Protein AF-A0A526YDE4-F1 (afdb_monomer_lite)

Secondary structure (DSSP, 8-state):
---------SSHHHHHHHHHHHHHHHHTT-BGGG-SS---EEEEETTT--EEEE-SSBHHHHHHHHT--TTTS--EEETTEEEEEGGGT-SS-HHHHHHTT-SS---------SS--------PPPP-----

pLDDT: mean 84.72, std 16.63, range [37.16, 98.25]

Structure (mmCIF, N/CA/C/O backbone):
data_AF-A0A526YDE4-F1
#
_entry.id   AF-A0A526YDE4-F1
#
loop_
_atom_site.group_PDB
_atom_site.id
_atom_site.type_symbol
_atom_site.label_atom_id
_atom_site.label_alt_id
_atom_site.label_comp_id
_atom_site.label_asym_id
_atom_site.label_entity_id
_atom_site.label_seq_id
_atom_site.pdbx_PDB_ins_code
_atom_site.Cartn_x
_atom_site.Cartn_y
_atom_site.Cartn_z
_atom_site.occupancy
_atom_site.B_iso_or_equiv
_atom_site.auth_seq_id
_atom_site.auth_comp_id
_atom_site.auth_asym_id
_atom_site.auth_atom_id
_atom_site.pdbx_PDB_model_num
ATOM 1 N N . PHE A 1 1 ? 19.325 -26.632 -3.451 1.00 37.16 1 PHE A N 1
ATOM 2 C CA . PHE A 1 1 ? 19.399 -25.695 -4.589 1.00 37.16 1 PHE A CA 1
ATOM 3 C C . PHE A 1 1 ? 18.252 -24.703 -4.438 1.00 37.16 1 PHE A C 1
ATOM 5 O O . PHE A 1 1 ? 17.120 -25.127 -4.552 1.00 37.16 1 PHE A O 1
ATOM 12 N N . GLY A 1 2 ? 18.407 -23.440 -4.071 1.00 44.62 2 GLY A N 1
ATOM 13 C CA . GLY A 1 2 ? 19.566 -22.605 -3.798 1.00 44.62 2 GLY A CA 1
ATOM 14 C C . GLY A 1 2 ? 19.062 -21.192 -3.453 1.00 44.62 2 GLY A C 1
ATOM 15 O O . GLY A 1 2 ? 17.905 -20.874 -3.709 1.00 44.62 2 GLY A O 1
ATOM 16 N N . LEU A 1 3 ? 19.972 -20.375 -2.925 1.00 43.50 3 LEU A N 1
ATOM 17 C CA . LEU A 1 3 ? 19.947 -18.910 -2.965 1.00 43.50 3 LEU A CA 1
ATOM 18 C C . LEU A 1 3 ? 18.985 -18.145 -2.028 1.00 43.50 3 LEU A C 1
ATOM 20 O O . LEU A 1 3 ? 18.082 -17.447 -2.466 1.00 43.50 3 LEU A O 1
ATOM 24 N N . LEU A 1 4 ? 19.305 -18.147 -0.734 1.00 42.72 4 LEU A N 1
ATOM 25 C CA . LEU A 1 4 ? 19.177 -16.947 0.105 1.00 42.72 4 LEU A CA 1
ATOM 26 C C . LEU A 1 4 ? 20.476 -16.810 0.902 1.00 42.72 4 LEU A C 1
ATOM 28 O O . LEU A 1 4 ? 20.552 -17.148 2.079 1.00 42.72 4 LEU A O 1
ATOM 32 N N . ASP A 1 5 ? 21.532 -16.367 0.222 1.00 41.91 5 ASP A N 1
ATOM 33 C CA . ASP A 1 5 ? 22.768 -15.954 0.884 1.00 41.91 5 ASP A CA 1
ATOM 34 C C . ASP A 1 5 ? 22.588 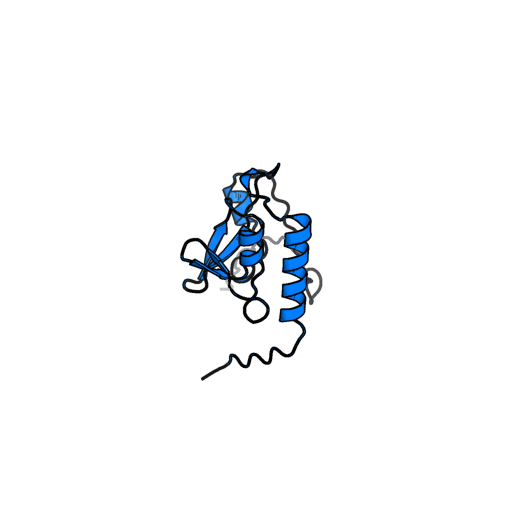-14.501 1.353 1.00 41.91 5 ASP A C 1
ATOM 36 O O . ASP A 1 5 ? 23.001 -13.536 0.708 1.00 41.91 5 ASP A O 1
ATOM 40 N N . LEU A 1 6 ? 21.831 -14.341 2.442 1.00 49.16 6 LEU A N 1
ATOM 41 C CA . LEU A 1 6 ? 21.614 -13.060 3.106 1.00 49.16 6 LEU A CA 1
ATOM 42 C C . LEU A 1 6 ? 22.888 -12.665 3.858 1.00 49.16 6 LEU A C 1
ATOM 44 O O . LEU A 1 6 ? 22.971 -12.765 5.082 1.00 49.16 6 LEU A O 1
ATOM 48 N N . ASN A 1 7 ? 23.881 -12.154 3.136 1.00 44.19 7 ASN A N 1
ATOM 49 C CA . ASN A 1 7 ? 24.973 -11.396 3.740 1.00 44.19 7 ASN A CA 1
ATOM 50 C C . ASN A 1 7 ? 24.478 -9.990 4.147 1.00 44.19 7 ASN A C 1
ATOM 52 O O . ASN A 1 7 ? 24.868 -8.960 3.602 1.00 44.19 7 ASN A O 1
ATOM 56 N N . LEU A 1 8 ? 23.587 -9.953 5.144 1.00 54.94 8 LEU A N 1
ATOM 57 C CA . LEU A 1 8 ? 23.069 -8.763 5.826 1.00 54.94 8 LEU A CA 1
ATOM 58 C C . LEU A 1 8 ? 24.092 -8.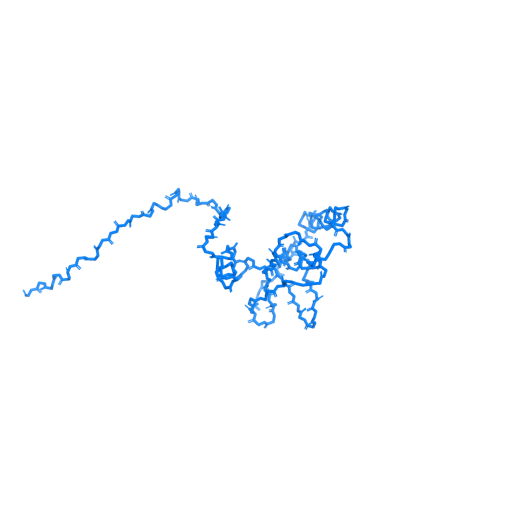268 6.860 1.00 54.94 8 LEU A C 1
ATOM 60 O O . LEU A 1 8 ? 23.897 -8.358 8.070 1.00 54.94 8 LEU A O 1
ATOM 64 N N . ARG A 1 9 ? 25.215 -7.719 6.394 1.00 42.28 9 ARG A N 1
ATOM 65 C CA . ARG A 1 9 ? 26.161 -6.992 7.255 1.00 42.28 9 ARG A CA 1
ATOM 66 C C . ARG A 1 9 ? 25.971 -5.480 7.096 1.00 42.28 9 ARG A C 1
ATOM 68 O O . ARG A 1 9 ? 26.745 -4.801 6.438 1.00 42.28 9 ARG A O 1
ATOM 75 N N . GLY A 1 10 ? 24.923 -4.953 7.734 1.00 49.47 10 GLY A N 1
ATOM 76 C CA . GLY A 1 10 ? 25.037 -3.666 8.435 1.00 49.47 10 GLY A CA 1
ATOM 77 C C . GLY A 1 10 ? 24.493 -2.374 7.808 1.00 49.47 10 GLY A C 1
ATOM 78 O O . GLY A 1 10 ? 24.619 -1.344 8.457 1.00 49.47 10 GLY A O 1
ATOM 79 N N . SER A 1 11 ? 23.858 -2.367 6.629 1.00 51.78 11 SER A N 1
ATOM 80 C CA . SER A 1 11 ? 23.299 -1.112 6.063 1.00 51.78 11 SER A CA 1
ATOM 81 C C . SER A 1 11 ? 21.772 -1.125 5.889 1.00 51.78 11 SER A C 1
ATOM 83 O O . SER A 1 11 ? 21.093 -0.214 6.362 1.00 51.78 11 SER A O 1
ATOM 85 N N . GLY A 1 12 ? 21.201 -2.195 5.317 1.00 53.06 12 GLY A N 1
ATOM 86 C CA . GLY A 1 12 ? 19.751 -2.301 5.073 1.00 53.06 12 GLY A CA 1
ATOM 87 C C . GLY A 1 12 ? 18.905 -2.312 6.352 1.00 53.06 12 GLY A C 1
ATOM 88 O O . GLY A 1 12 ? 17.995 -1.500 6.506 1.00 53.06 12 GLY A O 1
ATOM 89 N N . LEU A 1 13 ? 19.282 -3.151 7.323 1.00 59.19 13 LEU A N 1
ATOM 90 C CA . LEU A 1 13 ? 18.575 -3.265 8.604 1.00 59.19 13 LEU A CA 1
ATOM 91 C C . LEU A 1 13 ? 18.648 -1.960 9.424 1.00 59.19 13 LEU A C 1
ATOM 93 O O . LEU A 1 13 ? 17.659 -1.522 10.008 1.00 59.19 13 LEU A O 1
ATOM 97 N N . PHE A 1 14 ? 19.805 -1.286 9.405 1.00 60.09 14 PHE A N 1
ATOM 98 C CA . PHE A 1 14 ? 20.009 -0.005 10.093 1.00 60.09 14 PHE A CA 1
ATOM 99 C C . PHE A 1 14 ? 19.192 1.132 9.469 1.00 60.09 14 PHE A C 1
ATOM 101 O O . PHE A 1 14 ? 18.670 1.981 10.195 1.00 60.09 14 PHE A O 1
ATOM 108 N N . GLY A 1 15 ? 19.055 1.152 8.139 1.00 61.78 15 GLY A N 1
ATOM 109 C CA . GLY A 1 15 ? 18.148 2.068 7.446 1.00 61.78 15 GLY A CA 1
ATOM 110 C C . GLY A 1 15 ? 16.696 1.842 7.862 1.00 61.78 15 GLY A C 1
ATOM 111 O O . GLY A 1 15 ? 15.983 2.803 8.154 1.00 61.78 15 GLY A O 1
ATOM 112 N N . GLY A 1 16 ? 16.283 0.578 7.988 1.00 68.50 16 GLY A N 1
ATOM 113 C CA . GLY A 1 16 ? 14.914 0.260 8.371 1.00 68.50 16 GLY A CA 1
ATOM 114 C C . GLY A 1 16 ? 14.541 0.588 9.806 1.00 68.50 16 GLY A C 1
ATOM 115 O O . GLY A 1 16 ? 13.450 1.107 10.040 1.00 68.50 16 GLY A O 1
ATOM 116 N N . MET A 1 17 ? 15.466 0.409 10.749 1.00 72.31 17 MET A N 1
ATOM 117 C CA . MET A 1 17 ? 15.273 0.867 12.128 1.00 72.31 17 MET A CA 1
ATOM 118 C C . MET A 1 17 ? 15.140 2.396 12.210 1.00 72.31 17 MET A C 1
ATOM 120 O O . MET A 1 17 ? 14.323 2.904 12.975 1.00 72.31 17 MET A O 1
ATOM 124 N N . LYS A 1 18 ? 15.900 3.144 11.396 1.00 80.12 18 LYS A N 1
ATOM 125 C CA . LYS A 1 18 ? 15.791 4.612 11.331 1.00 80.12 18 LYS A CA 1
ATOM 126 C C . LYS A 1 18 ? 14.465 5.069 10.727 1.00 80.12 18 LYS A C 1
ATOM 128 O O . LYS A 1 18 ? 13.872 6.013 11.244 1.00 80.12 18 LYS A O 1
ATOM 133 N N . LEU A 1 19 ? 13.999 4.417 9.660 1.00 85.00 19 LEU A N 1
ATOM 134 C CA . LEU A 1 19 ? 12.711 4.739 9.046 1.00 85.00 19 LEU A CA 1
ATOM 135 C C . LEU A 1 19 ? 11.555 4.473 10.017 1.00 85.00 19 LEU A C 1
ATOM 137 O O . LEU A 1 19 ? 10.715 5.348 10.203 1.00 85.00 19 LEU A O 1
ATOM 141 N N . ASP A 1 20 ? 11.553 3.321 10.695 1.00 86.25 20 ASP A N 1
ATOM 142 C CA . ASP A 1 20 ? 10.536 2.996 11.705 1.00 86.25 20 ASP A CA 1
ATOM 143 C C . ASP A 1 20 ? 10.507 4.034 12.835 1.00 86.25 20 ASP A C 1
ATOM 145 O O . ASP A 1 20 ? 9.441 4.530 13.199 1.00 86.25 20 ASP A O 1
ATOM 149 N N . ALA A 1 21 ? 11.680 4.425 13.344 1.00 87.56 21 ALA A N 1
ATOM 150 C CA . ALA A 1 21 ? 11.786 5.450 14.377 1.00 87.56 21 ALA A CA 1
ATOM 151 C C . ALA A 1 21 ? 11.205 6.798 13.918 1.00 87.56 21 ALA A C 1
ATOM 153 O O . ALA A 1 21 ? 10.448 7.416 14.663 1.00 87.56 21 ALA A O 1
ATOM 154 N N . ARG A 1 22 ? 11.490 7.227 12.680 1.00 89.12 22 ARG A N 1
ATOM 155 C CA . ARG A 1 22 ? 10.930 8.465 12.108 1.00 89.12 22 ARG A CA 1
ATOM 156 C C . ARG A 1 22 ? 9.422 8.395 11.903 1.00 89.12 22 ARG A C 1
ATOM 158 O O . ARG A 1 22 ? 8.723 9.363 12.192 1.00 89.12 22 ARG A O 1
ATOM 165 N N . LEU A 1 23 ? 8.905 7.255 11.447 1.00 90.44 23 LEU A N 1
ATOM 166 C CA . LEU A 1 23 ? 7.462 7.053 11.327 1.00 90.44 23 LEU A CA 1
ATOM 167 C C . LEU A 1 23 ? 6.785 7.133 12.698 1.00 90.44 23 LEU A C 1
ATOM 169 O O . LEU A 1 23 ? 5.744 7.768 12.825 1.00 90.44 23 LEU A O 1
ATOM 173 N N . ARG A 1 24 ? 7.388 6.554 13.742 1.00 91.31 24 ARG A N 1
ATOM 174 C CA . ARG A 1 24 ? 6.876 6.657 15.117 1.00 91.31 24 ARG A CA 1
ATOM 175 C C . ARG A 1 24 ? 6.945 8.078 15.665 1.00 91.31 24 ARG A C 1
ATOM 177 O O . ARG A 1 24 ? 5.983 8.513 16.279 1.00 91.31 24 ARG A O 1
ATOM 184 N N . GLU A 1 25 ? 8.036 8.797 15.424 1.00 93.38 25 GLU A N 1
ATOM 185 C CA . GLU A 1 25 ? 8.207 10.186 15.869 1.00 93.38 25 GLU A CA 1
ATOM 186 C C . GLU A 1 25 ? 7.086 11.099 15.350 1.00 93.38 25 GLU A C 1
ATOM 188 O O . GLU A 1 25 ? 6.554 11.910 16.103 1.00 93.38 25 GLU A O 1
ATOM 193 N N . HIS A 1 26 ? 6.695 10.943 14.082 1.00 89.94 26 HIS A N 1
ATOM 194 C CA . HIS A 1 26 ? 5.731 11.842 13.442 1.00 89.94 26 HIS A CA 1
ATOM 195 C C . HIS A 1 26 ? 4.295 11.315 13.384 1.00 89.94 26 HIS A C 1
ATOM 197 O O . HIS A 1 26 ? 3.369 12.109 13.240 1.00 89.94 26 HIS A O 1
ATOM 203 N N . MET A 1 27 ? 4.093 9.997 13.432 1.00 90.62 27 MET A N 1
ATOM 204 C CA . MET A 1 27 ? 2.812 9.374 13.069 1.00 90.62 27 MET A CA 1
ATOM 205 C C . MET A 1 27 ? 2.315 8.365 14.110 1.00 90.62 27 MET A C 1
ATOM 207 O O . MET A 1 27 ? 1.378 7.609 13.841 1.00 90.62 27 MET A O 1
ATOM 211 N N . ALA A 1 28 ? 2.939 8.303 15.294 1.00 92.81 28 ALA A N 1
ATOM 212 C CA . ALA A 1 28 ? 2.490 7.410 16.357 1.00 92.81 28 ALA A CA 1
ATOM 213 C C . ALA A 1 28 ? 1.045 7.717 16.763 1.00 92.81 28 ALA A C 1
ATOM 215 O O . ALA A 1 28 ? 0.664 8.865 16.966 1.00 92.81 28 ALA A O 1
ATOM 216 N N . GLY A 1 29 ? 0.240 6.662 16.886 1.00 93.69 29 GLY A N 1
ATOM 217 C CA . GLY A 1 29 ? -1.169 6.765 17.264 1.00 93.69 29 GLY A CA 1
ATOM 218 C C . GLY A 1 29 ? -2.115 7.149 16.125 1.00 93.69 29 GLY A C 1
ATOM 219 O O . GLY A 1 29 ? -3.303 6.890 16.268 1.00 93.69 29 GLY A O 1
ATOM 220 N N . ILE A 1 30 ? -1.613 7.663 14.994 1.00 96.81 30 ILE A N 1
ATOM 221 C CA . ILE A 1 30 ? -2.456 8.008 13.844 1.00 96.81 30 ILE A CA 1
ATOM 222 C C . ILE A 1 30 ? -3.041 6.739 13.226 1.00 96.81 30 ILE A C 1
ATOM 224 O O . ILE A 1 30 ? -2.347 5.742 12.965 1.00 96.81 30 ILE A O 1
ATOM 228 N N . ARG A 1 31 ? -4.338 6.802 12.961 1.00 97.81 31 ARG A N 1
ATOM 229 C CA . ARG A 1 31 ? -5.105 5.774 12.280 1.00 97.81 31 ARG A CA 1
ATOM 230 C C . ARG A 1 31 ? -5.529 6.255 10.900 1.00 97.81 31 ARG A C 1
ATOM 232 O O . ARG A 1 31 ? -5.537 7.449 10.618 1.00 97.81 31 ARG A O 1
ATOM 239 N N . PHE A 1 32 ? -5.899 5.322 10.029 1.00 97.69 32 PHE A N 1
ATOM 240 C CA . PHE A 1 32 ? -6.452 5.666 8.712 1.00 97.69 32 PHE A CA 1
ATOM 241 C C . PHE A 1 32 ? -7.685 6.565 8.827 1.00 97.69 32 PHE A C 1
ATOM 243 O O . PHE A 1 32 ? -7.860 7.472 8.021 1.00 97.69 32 PHE A O 1
ATOM 250 N N . GLU A 1 33 ? -8.506 6.329 9.852 1.00 97.75 33 GLU A N 1
ATOM 251 C CA . GLU A 1 33 ? -9.741 7.076 10.104 1.00 97.75 33 GLU A CA 1
ATOM 252 C C . GLU A 1 33 ? -9.490 8.542 10.497 1.00 97.75 33 GLU A C 1
ATOM 254 O O . GLU A 1 33 ? -10.375 9.377 10.331 1.00 97.75 33 GLU A O 1
ATOM 259 N N . ASP A 1 34 ? -8.282 8.863 10.970 1.00 97.25 34 ASP A N 1
ATOM 260 C CA . ASP A 1 34 ? -7.891 10.222 11.356 1.00 97.25 34 ASP A CA 1
ATOM 261 C C . ASP A 1 34 ? -7.416 11.057 10.152 1.00 97.25 34 ASP A C 1
ATOM 263 O O . ASP A 1 34 ? -7.159 12.257 10.276 1.00 97.25 34 ASP A O 1
AT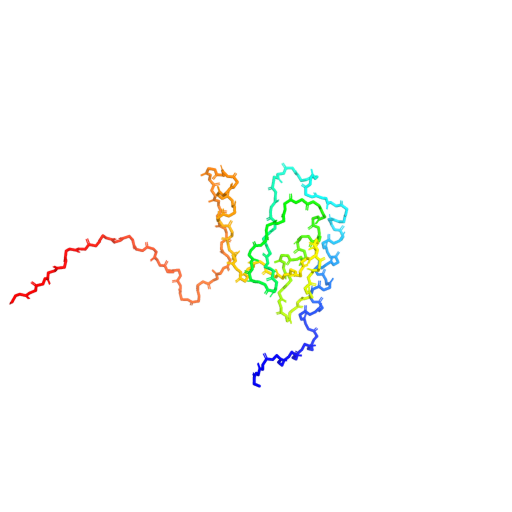OM 267 N N . LEU A 1 35 ? -7.243 10.436 8.978 1.00 96.75 35 LEU A N 1
ATOM 268 C CA . LEU A 1 35 ? -6.693 11.108 7.808 1.00 96.75 35 LEU A CA 1
ATOM 269 C C . LEU A 1 35 ? -7.744 11.993 7.120 1.00 96.75 35 LEU A C 1
ATOM 271 O O . LEU A 1 35 ? -8.866 11.557 6.869 1.00 96.75 35 LEU A O 1
ATOM 275 N N . PRO A 1 36 ? -7.370 13.213 6.689 1.00 95.94 36 PRO A N 1
ATOM 276 C CA . PRO A 1 36 ? -8.292 14.125 6.006 1.00 95.94 36 P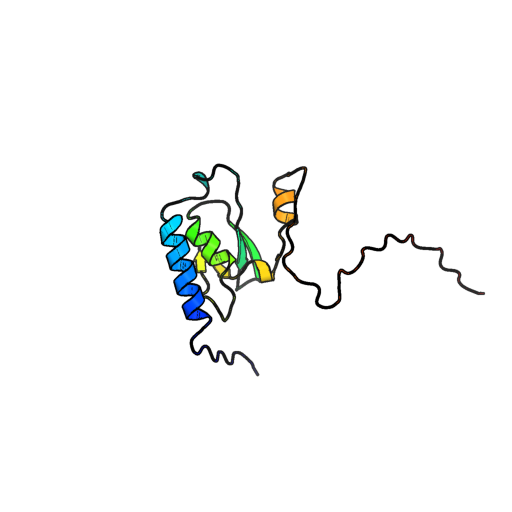RO A CA 1
ATOM 277 C C . PRO A 1 36 ? -8.661 13.664 4.588 1.00 95.94 36 PRO A C 1
ATOM 279 O O . PRO A 1 36 ? -9.529 14.258 3.949 1.00 95.94 36 PRO A O 1
ATOM 282 N N . LYS A 1 37 ? -7.965 12.654 4.055 1.00 93.44 37 LYS A N 1
ATOM 283 C CA . LYS A 1 37 ? -8.214 12.061 2.741 1.00 93.44 37 LYS A CA 1
ATOM 284 C C . LYS A 1 37 ? -8.143 10.538 2.847 1.00 93.44 37 LYS A C 1
ATOM 286 O O . LYS A 1 37 ? -7.285 10.047 3.584 1.00 93.44 37 LYS A O 1
ATOM 291 N N . PRO A 1 38 ? -8.961 9.800 2.074 1.00 93.25 38 PRO A N 1
ATOM 292 C CA . PRO A 1 38 ? -8.828 8.355 1.961 1.00 93.25 38 PRO A CA 1
ATOM 293 C C . PRO A 1 38 ? -7.407 7.968 1.555 1.00 93.25 38 PRO A C 1
ATOM 295 O O . PRO A 1 38 ? -6.821 8.561 0.646 1.00 93.25 38 PRO A O 1
ATOM 298 N N . PHE A 1 39 ? -6.864 6.965 2.232 1.00 96.25 39 PHE A N 1
ATOM 299 C CA . PHE A 1 39 ? -5.527 6.451 1.990 1.00 96.25 39 PHE A CA 1
ATOM 300 C C . PHE A 1 39 ? -5.562 4.925 1.990 1.00 96.25 39 PHE A C 1
ATOM 302 O O . PHE A 1 39 ? -6.276 4.313 2.784 1.00 96.25 39 PHE A O 1
ATOM 309 N N . VAL A 1 40 ? -4.792 4.318 1.090 1.00 97.44 40 VAL A N 1
ATOM 310 C CA . VAL A 1 40 ? -4.699 2.866 0.944 1.00 97.44 40 VAL A CA 1
ATOM 311 C C . VAL A 1 40 ? -3.230 2.486 0.829 1.00 97.44 40 VAL A C 1
ATOM 313 O O . VAL A 1 40 ? -2.527 2.962 -0.061 1.00 97.44 40 VAL A O 1
ATOM 316 N N . CYS A 1 41 ? -2.771 1.613 1.719 1.00 97.12 41 CYS A N 1
ATOM 317 C CA . CYS A 1 41 ? -1.478 0.951 1.611 1.00 97.12 41 CYS A CA 1
ATOM 318 C C . CYS A 1 41 ? -1.640 -0.346 0.822 1.00 97.12 41 CYS A C 1
ATOM 320 O O . CYS A 1 41 ? -2.451 -1.198 1.184 1.00 97.12 41 CYS A O 1
ATOM 322 N N . VAL A 1 42 ? -0.828 -0.520 -0.217 1.00 98.19 42 VAL A N 1
ATOM 323 C CA . VAL A 1 42 ? -0.743 -1.779 -0.961 1.00 98.19 42 VAL A CA 1
ATOM 324 C C . VAL A 1 42 ? 0.387 -2.618 -0.384 1.00 98.19 42 VAL A C 1
ATOM 326 O O . VAL A 1 42 ? 1.474 -2.108 -0.112 1.00 98.19 42 VAL A O 1
ATOM 329 N N . THR A 1 43 ? 0.120 -3.898 -0.161 1.00 98.19 43 THR A N 1
ATOM 330 C CA . THR A 1 43 ? 1.070 -4.862 0.406 1.00 98.19 43 THR A CA 1
ATOM 331 C C . THR A 1 43 ? 0.970 -6.185 -0.344 1.00 98.19 43 THR A C 1
ATOM 333 O O . THR A 1 43 ? -0.028 -6.441 -1.020 1.00 98.19 43 THR A O 1
ATOM 336 N N . THR A 1 44 ? 1.975 -7.038 -0.199 1.00 98.25 44 THR A N 1
ATOM 337 C CA . THR A 1 44 ? 1.979 -8.388 -0.771 1.00 98.25 44 THR A CA 1
ATOM 338 C C . THR A 1 44 ? 1.893 -9.421 0.347 1.00 98.25 44 THR A C 1
ATOM 340 O O . THR A 1 44 ? 2.673 -9.372 1.296 1.00 98.25 44 THR A O 1
ATOM 343 N N . GLU A 1 45 ? 0.986 -10.393 0.256 1.00 97.81 45 GLU A N 1
ATOM 344 C CA . GLU A 1 45 ? 0.985 -11.540 1.169 1.00 97.81 45 GLU A CA 1
ATOM 345 C C . GLU A 1 45 ? 2.050 -12.562 0.755 1.00 97.81 45 GLU A C 1
ATOM 347 O O . GLU A 1 45 ? 1.968 -13.162 -0.314 1.00 97.81 45 GLU A O 1
ATOM 352 N N . ILE A 1 46 ? 3.014 -12.840 1.638 1.00 94.25 46 ILE A N 1
ATOM 353 C CA . ILE A 1 46 ? 4.177 -13.682 1.304 1.00 94.25 46 ILE A CA 1
ATOM 354 C C . ILE A 1 46 ? 3.805 -15.125 0.929 1.00 94.25 46 ILE A C 1
ATOM 356 O O . ILE A 1 46 ? 4.509 -15.777 0.167 1.00 94.25 46 ILE A O 1
ATOM 360 N N . ARG A 1 47 ? 2.706 -15.649 1.486 1.00 92.44 47 ARG A N 1
ATOM 361 C CA . ARG A 1 47 ? 2.301 -17.054 1.317 1.00 92.44 47 ARG A CA 1
ATOM 362 C C . ARG A 1 47 ? 1.616 -17.324 -0.017 1.00 92.44 47 ARG A C 1
ATOM 364 O O . ARG A 1 47 ? 1.676 -18.448 -0.499 1.00 92.44 47 ARG A O 1
ATOM 371 N N . THR A 1 48 ? 0.912 -16.334 -0.550 1.00 95.94 48 THR A N 1
ATOM 372 C CA . THR A 1 48 ? 0.021 -16.489 -1.709 1.00 95.94 48 THR A CA 1
ATOM 373 C C . THR A 1 48 ? 0.437 -15.615 -2.885 1.00 95.94 48 THR A C 1
ATOM 375 O O . THR A 1 48 ? 0.023 -15.876 -4.007 1.00 95.94 48 THR A O 1
ATOM 378 N N . GLY A 1 49 ? 1.240 -14.576 -2.639 1.00 94.69 49 GLY A N 1
ATOM 379 C CA . GLY A 1 49 ? 1.533 -13.532 -3.615 1.00 94.69 49 GLY A CA 1
ATOM 380 C C . GLY A 1 49 ? 0.358 -12.583 -3.859 1.00 94.69 49 GLY A C 1
ATOM 381 O O . GLY A 1 49 ? 0.416 -11.787 -4.789 1.00 94.69 49 GLY A O 1
ATOM 382 N N . HIS A 1 50 ? -0.717 -12.656 -3.066 1.00 97.50 50 HIS A N 1
ATOM 383 C CA . HIS A 1 50 ? -1.869 -11.781 -3.253 1.00 97.50 50 HIS A CA 1
ATOM 384 C C . HIS A 1 50 ? -1.541 -10.329 -2.906 1.00 97.50 50 HIS A C 1
ATOM 386 O O . HIS A 1 50 ? -0.904 -10.044 -1.889 1.00 97.50 50 HIS A O 1
ATOM 392 N N . GLU A 1 51 ? -2.061 -9.415 -3.720 1.00 97.94 51 GLU A N 1
ATOM 393 C CA . GLU A 1 51 ? -2.114 -7.992 -3.411 1.00 97.94 51 GLU A CA 1
ATOM 394 C C . GLU A 1 51 ? -3.170 -7.744 -2.326 1.00 97.94 51 GLU A C 1
ATOM 396 O O . GLU A 1 51 ? -4.343 -8.085 -2.485 1.00 97.94 51 GLU A O 1
ATOM 401 N N . ILE A 1 52 ? -2.752 -7.168 -1.200 1.00 98.06 52 ILE A N 1
ATOM 402 C CA . ILE A 1 52 ? -3.609 -6.870 -0.052 1.00 98.06 52 ILE A CA 1
ATOM 403 C C . ILE A 1 52 ? -3.662 -5.356 0.145 1.00 98.06 52 ILE A C 1
ATOM 405 O O . ILE A 1 52 ? -2.630 -4.706 0.334 1.00 98.06 52 ILE A O 1
ATOM 409 N N . TRP A 1 53 ? -4.875 -4.803 0.138 1.00 97.88 53 TRP A N 1
ATOM 410 C CA . TRP A 1 53 ? -5.135 -3.382 0.365 1.00 97.88 53 TRP A CA 1
ATOM 411 C C . TRP A 1 53 ? -5.495 -3.136 1.827 1.00 97.88 53 TRP A C 1
ATOM 413 O O . TRP A 1 53 ? -6.463 -3.690 2.347 1.00 97.88 53 TRP A O 1
ATOM 423 N N . LEU A 1 54 ? -4.717 -2.287 2.490 1.00 97.88 54 LEU A N 1
ATOM 424 C CA . LEU A 1 54 ? -4.959 -1.842 3.857 1.00 97.88 54 LEU A CA 1
ATOM 425 C C . LEU A 1 54 ? -5.479 -0.405 3.820 1.00 97.88 54 LEU A C 1
ATOM 427 O O . LEU A 1 54 ? -4.767 0.496 3.383 1.00 97.88 54 LEU A O 1
ATOM 431 N N . SER A 1 55 ? -6.706 -0.190 4.285 1.00 97.00 55 SER A N 1
ATOM 432 C CA . SER A 1 55 ? -7.387 1.115 4.259 1.00 97.00 55 SER A CA 1
ATOM 433 C C . SER A 1 55 ? -8.015 1.495 5.607 1.00 97.00 55 SER A C 1
ATOM 435 O O . SER A 1 55 ? -8.898 2.345 5.664 1.00 97.00 55 SER A O 1
ATOM 437 N N . GLY A 1 56 ? -7.596 0.836 6.690 1.00 96.75 56 GLY A N 1
ATOM 438 C CA . GLY A 1 56 ? -8.163 0.987 8.030 1.00 96.75 56 GLY A CA 1
ATOM 439 C C . GLY A 1 56 ? -7.175 0.566 9.118 1.00 96.75 56 GLY A C 1
ATOM 440 O O . GLY A 1 56 ? -6.258 -0.222 8.868 1.00 96.75 56 GLY A O 1
ATOM 441 N N . GLY A 1 57 ? -7.364 1.055 10.344 1.00 96.75 57 GLY A N 1
ATOM 442 C CA . GLY A 1 57 ? -6.545 0.653 11.489 1.00 96.75 57 GLY A CA 1
ATOM 443 C C . GLY A 1 57 ? -5.293 1.505 11.718 1.00 96.75 57 GLY A C 1
ATOM 444 O O . GLY A 1 57 ? -5.303 2.716 11.531 1.00 96.75 57 GLY A O 1
ATOM 445 N N . SER A 1 58 ? -4.208 0.879 12.187 1.00 96.62 58 SER A N 1
ATOM 446 C CA . SER A 1 58 ? -2.945 1.572 12.490 1.00 96.62 58 SER A CA 1
ATOM 447 C C . SER A 1 58 ? -2.208 1.964 11.209 1.00 96.62 58 SER A C 1
ATOM 449 O O . SER A 1 58 ? -1.753 1.092 10.465 1.00 96.62 58 SER A O 1
ATOM 451 N N . LEU A 1 59 ? -2.015 3.271 11.003 1.00 96.69 59 LEU A N 1
ATOM 452 C CA . LEU A 1 59 ? -1.351 3.796 9.811 1.00 96.69 59 LEU A CA 1
ATOM 453 C C . LEU A 1 59 ? 0.112 3.344 9.730 1.00 96.69 59 LEU A C 1
ATOM 455 O O . LEU A 1 59 ? 0.552 2.844 8.697 1.00 96.69 59 LEU A O 1
ATOM 459 N N . ILE A 1 60 ? 0.851 3.435 10.843 1.00 95.62 60 ILE A N 1
ATOM 460 C CA . ILE A 1 60 ? 2.242 2.959 10.917 1.00 95.62 60 ILE A CA 1
ATOM 461 C C . ILE A 1 60 ? 2.335 1.475 10.568 1.00 95.62 60 ILE A C 1
ATOM 463 O O . ILE A 1 60 ? 3.209 1.089 9.801 1.00 95.62 60 ILE A O 1
ATOM 467 N N . THR A 1 61 ? 1.449 0.634 11.106 1.00 95.38 61 THR A N 1
ATOM 468 C CA . THR A 1 61 ? 1.504 -0.813 10.846 1.00 95.38 61 THR A CA 1
ATOM 469 C C . THR A 1 61 ? 1.339 -1.115 9.359 1.00 95.38 61 THR A C 1
ATOM 471 O O . THR A 1 61 ? 2.095 -1.916 8.811 1.00 95.38 61 THR A O 1
ATOM 474 N N . ALA A 1 62 ? 0.398 -0.442 8.696 1.00 96.81 62 ALA A N 1
ATOM 475 C CA . ALA A 1 62 ? 0.169 -0.621 7.271 1.00 96.81 62 ALA A CA 1
ATOM 476 C C . ALA A 1 62 ? 1.317 -0.079 6.408 1.00 96.81 62 ALA A C 1
ATOM 478 O O . ALA A 1 62 ? 1.742 -0.762 5.480 1.00 96.81 62 ALA A O 1
ATOM 479 N N . MET A 1 63 ? 1.871 1.093 6.743 1.00 95.75 63 MET A N 1
ATOM 480 C CA . MET A 1 63 ? 3.051 1.623 6.050 1.00 95.75 63 MET A CA 1
ATOM 481 C C . MET A 1 63 ? 4.240 0.671 6.190 1.00 95.75 63 MET A C 1
ATOM 483 O O . MET A 1 63 ? 4.846 0.322 5.183 1.00 95.75 63 MET A O 1
ATOM 487 N N . ARG A 1 64 ? 4.513 0.175 7.407 1.00 95.06 64 ARG A N 1
ATOM 488 C CA . ARG A 1 64 ? 5.554 -0.836 7.663 1.00 95.06 64 ARG A CA 1
ATOM 489 C C . ARG A 1 64 ? 5.381 -2.072 6.798 1.00 95.06 64 ARG A C 1
ATOM 491 O O . ARG A 1 64 ? 6.350 -2.519 6.203 1.00 95.06 64 ARG A O 1
ATOM 498 N N . ALA A 1 65 ? 4.163 -2.602 6.711 1.00 96.31 65 ALA A N 1
ATOM 499 C CA . ALA A 1 65 ? 3.873 -3.744 5.851 1.00 96.31 65 ALA A CA 1
ATOM 500 C C . ALA A 1 65 ? 4.129 -3.421 4.367 1.00 96.31 65 ALA A C 1
ATOM 502 O O . ALA A 1 65 ? 4.696 -4.237 3.651 1.00 96.31 65 ALA A O 1
ATOM 503 N N . SER A 1 66 ? 3.759 -2.216 3.928 1.00 96.69 66 SER A N 1
ATOM 504 C CA . SER A 1 66 ? 3.865 -1.765 2.537 1.00 96.69 66 SER A CA 1
ATOM 505 C C . SER A 1 66 ? 5.298 -1.554 2.051 1.00 96.69 66 SER A C 1
ATOM 507 O O . SER A 1 66 ? 5.538 -1.789 0.874 1.00 96.69 66 SER A O 1
ATOM 509 N N . TYR A 1 67 ? 6.249 -1.184 2.922 1.00 94.25 67 TYR A N 1
ATOM 510 C CA . TYR A 1 67 ? 7.669 -1.039 2.553 1.00 94.25 67 TYR A CA 1
ATOM 511 C C . TYR A 1 67 ? 8.560 -2.214 2.989 1.00 94.25 67 TYR A C 1
ATOM 513 O O . TYR A 1 67 ? 9.780 -2.141 2.839 1.00 94.25 67 TYR A O 1
ATOM 521 N N . ALA A 1 68 ? 7.997 -3.283 3.567 1.00 93.75 68 ALA A N 1
ATOM 522 C CA . ALA A 1 68 ? 8.762 -4.395 4.134 1.00 93.75 68 ALA A CA 1
ATOM 523 C C . ALA A 1 68 ? 9.424 -5.273 3.050 1.00 93.75 68 ALA A C 1
ATOM 525 O O . ALA A 1 68 ? 8.997 -6.402 2.796 1.00 93.75 68 ALA A O 1
ATOM 526 N N . LEU A 1 69 ? 10.454 -4.745 2.384 1.00 91.12 69 LEU A N 1
ATOM 527 C CA . LEU A 1 69 ? 11.149 -5.396 1.278 1.00 91.12 69 LEU A CA 1
ATOM 528 C C . LEU A 1 69 ? 11.914 -6.633 1.776 1.00 91.12 69 LEU A C 1
ATOM 530 O O . LEU A 1 69 ? 12.801 -6.488 2.629 1.00 91.12 69 LEU A O 1
ATOM 534 N N . PRO A 1 70 ? 11.629 -7.837 1.240 1.00 88.19 70 PRO A N 1
ATOM 535 C CA . PRO A 1 70 ? 12.320 -9.058 1.636 1.00 88.19 70 PRO A CA 1
ATOM 536 C C . PRO A 1 70 ? 13.841 -8.931 1.513 1.00 88.19 70 PRO A C 1
ATOM 538 O O . PRO A 1 70 ? 14.366 -8.474 0.501 1.00 88.19 70 PRO A O 1
ATOM 541 N N . GLY A 1 71 ? 14.554 -9.338 2.564 1.00 84.75 71 GLY A N 1
ATOM 542 C CA . GLY A 1 71 ? 16.015 -9.236 2.642 1.00 84.75 71 GLY A CA 1
ATOM 543 C C . GLY A 1 71 ? 16.547 -7.868 3.086 1.00 84.75 71 GLY A C 1
ATOM 544 O O . GLY A 1 71 ? 17.738 -7.764 3.369 1.00 84.75 71 GLY A O 1
ATOM 545 N N . VAL A 1 72 ? 15.696 -6.842 3.208 1.00 85.44 72 VAL A N 1
ATOM 546 C CA . VAL A 1 72 ? 16.077 -5.514 3.731 1.00 85.44 72 VAL A CA 1
ATOM 547 C C . VAL A 1 72 ? 15.328 -5.185 5.022 1.00 85.44 72 VAL A C 1
ATOM 549 O O . VAL A 1 72 ? 15.941 -4.714 5.980 1.00 85.44 72 VAL A O 1
ATOM 552 N N . PHE A 1 73 ? 14.027 -5.473 5.064 1.00 87.06 73 PHE A N 1
ATOM 553 C CA . PHE A 1 73 ? 13.149 -5.227 6.203 1.00 87.06 73 PHE A CA 1
ATOM 554 C C . PHE A 1 73 ? 12.426 -6.510 6.625 1.00 87.06 73 PHE A C 1
ATOM 556 O O . PHE A 1 73 ? 12.206 -7.417 5.821 1.00 87.06 73 PHE A O 1
ATOM 563 N N . GLU A 1 74 ? 12.044 -6.577 7.899 1.00 89.38 74 GLU A N 1
ATOM 564 C CA . GLU A 1 74 ? 11.290 -7.708 8.438 1.00 89.38 74 GLU A CA 1
ATOM 565 C C . GLU A 1 74 ? 9.835 -7.703 7.933 1.00 89.38 74 GLU A C 1
ATOM 567 O O . GLU A 1 74 ? 9.188 -6.650 7.967 1.00 89.38 74 GLU A O 1
ATOM 572 N N . PRO A 1 75 ? 9.287 -8.862 7.516 1.00 93.62 75 PRO A N 1
ATOM 573 C CA . PRO A 1 75 ? 7.869 -8.997 7.199 1.00 93.62 75 PRO A CA 1
ATOM 574 C C . PRO A 1 75 ? 6.970 -8.609 8.376 1.00 93.62 75 PRO A C 1
ATOM 576 O O . PRO A 1 75 ? 7.281 -8.871 9.540 1.00 93.62 75 PRO A O 1
ATOM 579 N N . VAL A 1 76 ? 5.803 -8.043 8.076 1.00 95.31 76 VAL A N 1
ATOM 580 C CA . VAL A 1 76 ? 4.851 -7.581 9.091 1.00 95.31 76 VAL A CA 1
ATOM 581 C C . VAL A 1 76 ? 3.681 -8.548 9.194 1.00 95.31 76 VAL A C 1
ATOM 583 O O . VAL A 1 76 ? 2.976 -8.804 8.222 1.00 95.31 76 VAL A O 1
ATOM 586 N N . SER A 1 77 ? 3.437 -9.062 10.400 1.00 95.94 77 SER A N 1
ATOM 587 C CA . SER A 1 77 ? 2.232 -9.845 10.683 1.00 95.94 77 SER A CA 1
ATOM 588 C C . SER A 1 77 ? 1.057 -8.917 10.991 1.00 95.94 77 SER A C 1
ATOM 590 O O . SER A 1 77 ? 1.113 -8.135 11.939 1.00 95.94 77 SER A O 1
ATOM 592 N N . CYS A 1 78 ? -0.013 -8.999 10.202 1.00 93.38 78 CYS A N 1
ATOM 593 C CA . CYS A 1 78 ? -1.212 -8.178 10.355 1.00 93.38 78 CYS A CA 1
ATOM 594 C C . CYS A 1 78 ? -2.458 -8.992 9.985 1.00 93.38 78 CYS A C 1
ATOM 596 O O . CYS A 1 78 ? -2.499 -9.613 8.927 1.00 93.38 78 CYS A O 1
ATOM 598 N N . ASN A 1 79 ? -3.473 -9.003 10.857 1.00 91.31 79 ASN A N 1
ATOM 599 C CA . ASN A 1 79 ? -4.761 -9.677 10.627 1.00 91.31 79 ASN A CA 1
ATOM 600 C C . ASN A 1 79 ? -4.631 -11.147 10.168 1.00 91.31 79 ASN A C 1
ATOM 602 O O . ASN A 1 79 ? -5.326 -11.590 9.258 1.00 91.31 79 ASN A O 1
ATOM 606 N N . GLY A 1 80 ? -3.703 -11.900 10.772 1.00 94.94 80 GLY A N 1
ATOM 607 C CA . GLY A 1 80 ? -3.448 -13.308 10.434 1.00 94.94 80 GLY A CA 1
ATOM 608 C C . GLY A 1 80 ? -2.669 -13.536 9.132 1.00 94.94 80 GLY A C 1
ATOM 609 O O . GLY A 1 80 ? -2.470 -14.685 8.737 1.00 94.94 80 GLY A O 1
ATOM 610 N N . ARG A 1 81 ? -2.208 -12.468 8.475 1.00 96.62 81 ARG A N 1
ATOM 611 C CA . ARG A 1 81 ? -1.405 -12.506 7.249 1.00 96.62 81 ARG A CA 1
ATOM 612 C C . ARG A 1 81 ? 0.023 -12.066 7.531 1.00 96.62 81 ARG A C 1
ATOM 614 O O . ARG A 1 81 ? 0.259 -11.257 8.426 1.00 96.62 81 ARG A O 1
ATOM 621 N N . VAL A 1 82 ? 0.963 -12.577 6.743 1.00 97.38 82 VAL A N 1
ATOM 622 C CA . VAL A 1 82 ? 2.355 -12.113 6.744 1.00 97.38 82 VAL A CA 1
ATOM 623 C C . VAL A 1 82 ? 2.561 -11.294 5.480 1.00 97.38 82 VAL A C 1
ATOM 625 O O . VAL A 1 82 ? 2.483 -11.828 4.371 1.00 97.38 82 VAL A O 1
ATOM 628 N N . LEU A 1 83 ? 2.760 -9.995 5.668 1.00 98.12 83 LEU A N 1
ATOM 629 C CA . LEU A 1 83 ? 2.777 -8.989 4.619 1.00 98.12 83 LEU A CA 1
ATOM 630 C C . LEU A 1 83 ? 4.199 -8.477 4.388 1.00 98.12 83 LEU A C 1
ATOM 632 O O . LEU A 1 83 ? 4.974 -8.300 5.331 1.00 98.12 83 LEU A O 1
ATOM 636 N N . VAL A 1 84 ? 4.515 -8.241 3.123 1.00 97.38 84 VAL A N 1
ATOM 637 C CA . VAL A 1 84 ? 5.774 -7.676 2.636 1.00 97.38 84 VAL A CA 1
ATOM 638 C C . VAL A 1 84 ? 5.481 -6.576 1.614 1.00 97.38 84 VAL A C 1
ATOM 640 O O . VAL A 1 84 ? 4.318 -6.301 1.303 1.00 97.38 84 VAL A O 1
ATOM 643 N N . ASP A 1 85 ? 6.545 -5.965 1.096 1.00 96.50 85 ASP A N 1
ATOM 644 C CA . ASP A 1 85 ? 6.489 -4.820 0.189 1.00 96.50 85 ASP A CA 1
ATOM 645 C C . ASP A 1 85 ? 5.452 -4.975 -0.942 1.00 96.50 85 ASP A C 1
ATOM 647 O O . ASP A 1 85 ? 5.405 -5.988 -1.649 1.00 96.50 85 ASP A O 1
ATOM 651 N N . GLY A 1 86 ? 4.590 -3.966 -1.095 1.00 96.38 86 GLY A N 1
ATOM 652 C CA . GLY A 1 86 ? 3.546 -3.933 -2.123 1.00 96.38 86 GLY A CA 1
ATOM 653 C C . GLY A 1 86 ? 4.087 -3.731 -3.538 1.00 96.38 86 GLY A C 1
ATOM 654 O O . GLY A 1 86 ? 3.440 -4.129 -4.506 1.00 96.38 86 GLY A O 1
ATOM 655 N N . ALA A 1 87 ? 5.295 -3.186 -3.680 1.00 94.06 87 ALA A N 1
ATOM 656 C CA . ALA A 1 87 ? 5.943 -2.986 -4.969 1.00 94.06 87 ALA A CA 1
ATOM 657 C C . ALA A 1 87 ? 6.301 -4.298 -5.680 1.00 94.06 87 ALA A C 1
ATOM 659 O O . ALA A 1 87 ? 6.551 -4.285 -6.884 1.00 94.06 87 ALA A O 1
ATOM 660 N N . LEU A 1 88 ? 6.278 -5.428 -4.965 1.00 94.19 88 LEU A N 1
ATOM 661 C CA . LEU A 1 88 ? 6.460 -6.756 -5.553 1.00 94.19 88 LEU A CA 1
ATOM 662 C C . LEU A 1 88 ? 5.297 -7.171 -6.465 1.00 94.19 88 LEU A C 1
ATOM 664 O O . LEU A 1 88 ? 5.505 -7.978 -7.367 1.00 94.19 88 LEU A O 1
ATOM 668 N N . VAL A 1 89 ? 4.093 -6.631 -6.241 1.00 95.94 89 VAL A N 1
ATOM 669 C CA . VAL A 1 89 ? 2.891 -6.944 -7.037 1.00 95.94 89 VAL A CA 1
ATOM 670 C C . VAL A 1 89 ? 2.360 -5.733 -7.795 1.00 95.94 89 VAL A C 1
ATOM 672 O O . VAL A 1 89 ? 1.906 -5.875 -8.927 1.00 95.94 89 VAL A O 1
ATOM 675 N N . ASN A 1 90 ? 2.444 -4.538 -7.206 1.00 94.88 90 ASN A N 1
ATOM 676 C CA . ASN A 1 90 ? 1.863 -3.328 -7.777 1.00 94.88 90 ASN A CA 1
ATOM 677 C C . ASN A 1 90 ? 2.669 -2.069 -7.383 1.00 94.88 90 ASN A C 1
ATOM 679 O O . ASN A 1 90 ? 2.270 -1.320 -6.488 1.00 94.88 90 ASN A O 1
ATOM 683 N N . PRO A 1 91 ? 3.823 -1.819 -8.035 1.00 91.94 91 PRO A N 1
ATOM 684 C CA . PRO A 1 91 ? 4.741 -0.728 -7.682 1.00 91.94 91 PRO A CA 1
ATOM 685 C C . PRO A 1 91 ? 4.187 0.678 -7.938 1.00 91.94 91 PRO A C 1
ATOM 687 O O . PRO A 1 91 ? 4.648 1.635 -7.318 1.00 91.94 91 PRO A O 1
ATOM 690 N N . VAL A 1 92 ? 3.205 0.826 -8.833 1.00 95.06 92 VAL A N 1
ATOM 691 C CA . VAL A 1 92 ? 2.505 2.097 -9.075 1.00 95.06 92 VAL A CA 1
ATOM 692 C C . VAL A 1 92 ? 0.995 1.813 -9.106 1.00 95.06 92 VAL A C 1
ATOM 694 O O . VAL A 1 92 ? 0.460 1.502 -10.173 1.00 95.06 92 VAL A O 1
ATOM 697 N N . PRO A 1 93 ? 0.292 1.915 -7.959 1.00 94.44 93 PRO A N 1
ATOM 698 C CA . PRO A 1 93 ? -1.047 1.351 -7.750 1.00 94.44 93 PRO A CA 1
ATOM 699 C C . PRO A 1 93 ? -2.194 2.165 -8.371 1.00 94.44 93 PRO A C 1
ATOM 701 O O . PRO A 1 93 ? -3.149 2.566 -7.706 1.00 94.44 93 PRO A O 1
ATOM 704 N N . VAL A 1 94 ? -2.137 2.390 -9.686 1.00 95.31 94 VAL A N 1
ATOM 705 C CA . VAL A 1 94 ? -3.182 3.100 -10.447 1.00 95.31 94 VAL A CA 1
ATOM 706 C C . VAL A 1 94 ? -4.520 2.364 -10.374 1.00 95.31 94 VAL A C 1
ATOM 708 O O . VAL A 1 94 ? -5.566 3.003 -10.247 1.00 95.31 94 VAL A O 1
ATOM 711 N N . SER A 1 95 ? -4.489 1.029 -10.430 1.00 94.25 95 SER A N 1
ATOM 712 C CA . SER A 1 95 ? -5.672 0.167 -10.330 1.00 94.25 95 SER A CA 1
ATOM 713 C C . SER A 1 95 ? -6.434 0.388 -9.024 1.00 94.25 95 SER A C 1
ATOM 715 O O . SER A 1 95 ? -7.659 0.484 -9.045 1.00 94.25 95 SER A O 1
ATOM 717 N N . VAL A 1 96 ? -5.715 0.560 -7.913 1.00 95.62 96 VAL A N 1
ATOM 718 C CA . VAL A 1 96 ? -6.294 0.815 -6.589 1.00 95.62 96 VAL A CA 1
ATOM 719 C C . VAL A 1 96 ? -7.045 2.139 -6.585 1.00 95.62 96 VAL A C 1
ATOM 721 O O . VAL A 1 96 ? -8.222 2.177 -6.244 1.00 95.62 96 VAL A O 1
ATOM 724 N N . CYS A 1 97 ? -6.424 3.220 -7.064 1.00 94.06 97 CYS A N 1
ATOM 725 C CA . CYS A 1 97 ? -7.098 4.518 -7.146 1.00 94.06 97 CYS A CA 1
ATOM 726 C C . CYS A 1 97 ? -8.348 4.471 -8.040 1.00 94.06 97 CYS A C 1
ATOM 728 O O . CYS A 1 97 ? -9.357 5.098 -7.723 1.00 94.06 97 CYS A O 1
ATOM 730 N N . ARG A 1 98 ? -8.306 3.718 -9.148 1.00 93.50 98 ARG A N 1
ATOM 731 C CA . ARG A 1 98 ? -9.465 3.543 -10.038 1.00 93.50 98 ARG A CA 1
ATOM 732 C C . ARG A 1 98 ? -10.593 2.738 -9.398 1.00 93.50 98 ARG A C 1
ATOM 734 O O . ARG A 1 98 ? -11.748 3.073 -9.630 1.00 93.50 98 ARG A O 1
ATOM 741 N N . ALA A 1 99 ? -10.275 1.736 -8.580 1.00 94.12 99 ALA A N 1
ATOM 742 C CA . ALA A 1 99 ? -11.273 0.969 -7.833 1.00 94.12 99 ALA A CA 1
ATOM 743 C C . ALA A 1 99 ? -12.008 1.817 -6.780 1.00 94.12 99 ALA A C 1
ATOM 745 O O . ALA A 1 99 ? -13.153 1.529 -6.457 1.00 94.12 99 ALA A O 1
ATOM 746 N N . TYR A 1 100 ? -11.384 2.897 -6.301 1.00 90.25 100 TYR A N 1
ATOM 747 C CA . TYR A 1 100 ? -12.005 3.918 -5.446 1.00 90.25 100 TYR A CA 1
ATOM 748 C C . TYR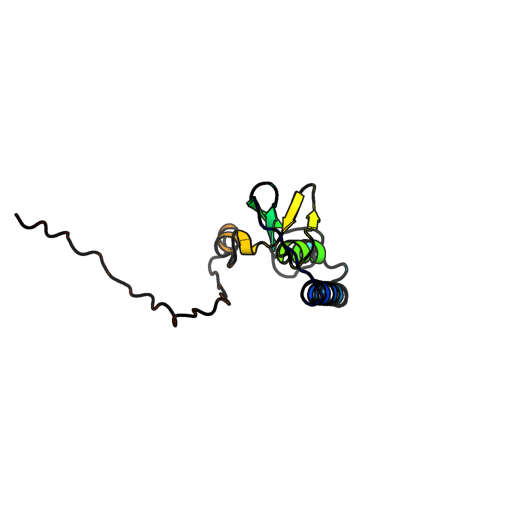 A 1 100 ? -12.693 5.036 -6.254 1.00 90.25 100 TYR A C 1
ATOM 750 O O . TYR A 1 100 ? -12.803 6.173 -5.789 1.00 90.25 100 TYR A O 1
ATOM 758 N N . GLU A 1 101 ? -13.098 4.723 -7.489 1.00 89.50 101 GLU A N 1
ATOM 759 C CA . GLU A 1 101 ? -13.874 5.579 -8.396 1.00 89.50 101 GLU A CA 1
ATOM 760 C C . GLU A 1 101 ? -13.272 6.976 -8.615 1.00 89.50 101 GLU A C 1
ATOM 762 O O . GLU A 1 101 ? -13.974 7.943 -8.909 1.00 89.50 101 GLU A O 1
ATOM 767 N N . GLN A 1 102 ? -11.945 7.103 -8.501 1.00 89.31 102 GLN A N 1
ATOM 768 C CA . GLN A 1 102 ? -11.291 8.389 -8.702 1.00 89.31 102 GLN A CA 1
ATOM 769 C C . GLN A 1 102 ? -11.335 8.775 -10.192 1.00 89.31 102 GLN A C 1
ATOM 771 O O . GLN A 1 102 ? -10.788 8.050 -11.040 1.00 89.31 102 GLN A O 1
ATOM 776 N N . PRO A 1 103 ? -11.948 9.925 -10.544 1.00 87.81 103 PRO A N 1
ATOM 777 C CA . PRO A 1 103 ? -12.134 10.321 -11.939 1.00 87.81 103 PRO A CA 1
ATOM 778 C C . PRO A 1 103 ? -10.797 10.660 -12.609 1.00 87.81 103 PRO A C 1
ATOM 780 O O . PRO A 1 103 ? -10.558 10.296 -13.764 1.00 87.81 103 PRO A O 1
ATOM 783 N N . LEU A 1 104 ? -9.885 11.278 -11.855 1.00 93.69 104 LEU A N 1
ATOM 784 C CA . LEU A 1 104 ? -8.527 11.594 -12.275 1.00 93.69 104 LEU A CA 1
ATOM 785 C C . LEU A 1 104 ? -7.530 10.885 -11.356 1.00 93.69 104 LEU A C 1
ATOM 787 O O . LEU A 1 104 ? -7.607 11.014 -10.138 1.00 93.69 104 LEU A O 1
ATOM 791 N N . VAL A 1 105 ? -6.574 10.167 -11.948 1.00 94.81 105 VAL A N 1
ATOM 792 C CA . VAL A 1 105 ? -5.483 9.512 -11.217 1.00 94.81 105 VAL A CA 1
ATOM 793 C C . VAL A 1 105 ? -4.160 10.080 -11.707 1.00 94.81 105 VAL A C 1
ATOM 795 O O . VAL A 1 105 ? -3.848 9.992 -12.893 1.00 94.81 105 VAL A O 1
ATOM 798 N N . VAL A 1 106 ? -3.387 10.656 -10.787 1.00 94.75 106 VAL A N 1
ATOM 799 C CA . VAL A 1 106 ? -2.014 11.101 -11.041 1.00 94.75 106 VAL A CA 1
ATOM 800 C C . VAL A 1 106 ? -1.072 10.021 -10.523 1.00 94.75 106 VAL A C 1
ATOM 802 O O . VAL A 1 106 ? -1.005 9.780 -9.321 1.00 94.75 106 VAL A O 1
ATOM 805 N N . ALA A 1 107 ? -0.365 9.358 -11.436 1.00 93.31 107 ALA A N 1
ATOM 806 C CA . ALA A 1 107 ? 0.601 8.317 -11.112 1.00 93.31 107 ALA A CA 1
ATOM 807 C C . ALA A 1 107 ? 2.018 8.900 -11.113 1.00 93.31 107 ALA A C 1
ATOM 809 O O . ALA A 1 107 ? 2.453 9.471 -12.113 1.00 93.31 107 ALA A O 1
ATOM 810 N N . VAL A 1 108 ? 2.740 8.742 -10.005 1.00 91.56 108 VAL A N 1
ATOM 811 C CA . VAL A 1 108 ? 4.144 9.152 -9.894 1.00 91.56 108 VAL A CA 1
ATOM 812 C C . VAL A 1 108 ? 5.003 7.898 -9.952 1.00 91.56 108 VAL A C 1
ATOM 814 O O . VAL A 1 108 ? 5.056 7.135 -8.992 1.00 91.56 108 VAL A O 1
ATOM 817 N N . ASN A 1 109 ? 5.655 7.676 -11.091 1.00 89.00 109 ASN A N 1
ATOM 818 C CA . ASN A 1 109 ? 6.620 6.597 -11.244 1.00 89.00 109 ASN A CA 1
ATOM 819 C C . ASN A 1 109 ? 8.032 7.139 -10.996 1.00 89.00 109 ASN A C 1
ATOM 821 O O . ASN A 1 109 ? 8.469 8.065 -11.677 1.00 89.00 109 ASN A O 1
ATOM 825 N N . LEU A 1 110 ? 8.727 6.561 -10.018 1.00 83.50 110 LEU A N 1
ATOM 826 C CA . LEU A 1 110 ? 10.099 6.930 -9.664 1.00 83.50 110 LEU A CA 1
ATOM 827 C C . LEU A 1 110 ? 11.147 6.058 -10.369 1.00 83.50 110 LEU A C 1
ATOM 829 O O . LEU A 1 110 ? 12.341 6.302 -10.203 1.00 83.50 110 LEU A O 1
ATOM 833 N N . HIS A 1 111 ? 10.726 5.052 -11.146 1.00 76.75 111 HIS A N 1
ATOM 834 C CA . HIS A 1 111 ? 11.652 4.272 -11.956 1.00 76.75 111 HIS A CA 1
ATOM 835 C C . HIS A 1 111 ? 12.322 5.194 -12.976 1.00 76.75 111 HIS A C 1
ATOM 837 O O . HIS A 1 111 ? 11.664 5.832 -13.799 1.00 76.75 111 HIS A O 1
ATOM 843 N N . TYR A 1 112 ? 13.646 5.263 -12.908 1.00 59.00 112 TYR A N 1
ATOM 844 C CA . TYR A 1 112 ? 14.449 5.901 -13.934 1.00 59.00 112 TYR A CA 1
ATOM 845 C C . TYR A 1 112 ? 14.639 4.878 -15.052 1.00 59.00 112 TYR A C 1
ATOM 847 O O . TYR A 1 112 ? 15.263 3.839 -14.832 1.00 59.00 112 TYR A O 1
ATOM 855 N N . ASP A 1 113 ? 14.099 5.147 -16.239 1.00 57.06 113 ASP A N 1
ATOM 856 C CA . ASP A 1 113 ? 14.472 4.388 -17.430 1.00 57.06 113 ASP A CA 1
ATOM 857 C C . ASP A 1 113 ? 15.988 4.548 -17.626 1.00 57.06 113 ASP A C 1
ATOM 859 O O . ASP A 1 113 ? 16.465 5.621 -18.004 1.00 57.06 113 ASP A O 1
ATOM 863 N N . LEU A 1 114 ? 16.762 3.488 -17.362 1.00 55.19 114 LEU A N 1
ATOM 864 C CA . LEU A 1 114 ? 18.201 3.461 -17.660 1.00 55.19 114 LEU A CA 1
ATOM 865 C C . LEU A 1 114 ? 18.456 3.634 -19.172 1.00 55.19 114 LEU A C 1
ATOM 867 O O . LEU A 1 114 ? 19.516 4.095 -19.587 1.00 55.19 114 LEU A O 1
ATOM 871 N N . PHE A 1 115 ? 17.452 3.300 -19.986 1.00 54.72 115 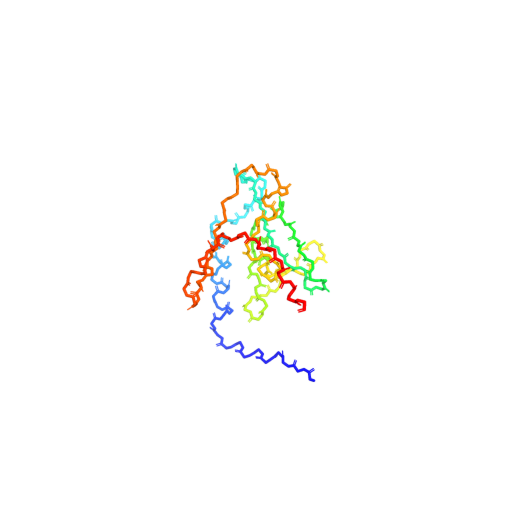PHE A N 1
ATOM 872 C CA . PHE A 1 115 ? 17.402 3.490 -21.428 1.00 54.72 115 PHE A CA 1
ATOM 873 C C . PHE A 1 115 ? 16.367 4.577 -21.720 1.00 54.72 115 PHE A C 1
ATOM 875 O O . PHE A 1 115 ? 15.182 4.284 -21.794 1.00 54.72 115 PHE A O 1
ATOM 882 N N . GLY A 1 116 ? 16.837 5.828 -21.772 1.00 52.41 116 GLY A N 1
ATOM 883 C CA . GLY A 1 116 ? 16.065 7.076 -21.737 1.00 52.41 116 GLY A CA 1
ATOM 884 C C . GLY A 1 116 ? 14.612 7.020 -22.214 1.00 52.41 116 GLY A C 1
ATOM 885 O O . GLY A 1 116 ? 14.355 6.492 -23.286 1.00 52.41 116 GLY A O 1
ATOM 886 N N . ARG A 1 117 ? 13.713 7.631 -21.417 1.00 56.44 117 ARG A N 1
ATOM 887 C CA . ARG A 1 117 ? 12.266 7.833 -21.650 1.00 56.44 117 ARG A CA 1
ATOM 888 C C . ARG A 1 117 ? 11.779 7.057 -22.866 1.00 56.44 117 ARG A C 1
ATOM 890 O O . ARG A 1 117 ? 11.825 7.610 -23.968 1.00 56.44 117 ARG A O 1
ATOM 897 N N . ALA A 1 118 ? 11.323 5.820 -22.677 1.00 59.81 118 ALA A N 1
ATOM 898 C CA . ALA A 1 118 ? 10.673 5.093 -23.759 1.00 59.81 118 ALA A CA 1
ATOM 899 C C . ALA A 1 118 ? 9.556 5.990 -24.319 1.00 59.81 118 ALA A C 1
ATOM 901 O O . ALA A 1 118 ? 8.538 6.236 -23.667 1.00 59.81 118 ALA A O 1
ATOM 902 N N . ALA A 1 119 ? 9.797 6.599 -25.482 1.00 66.94 119 ALA A N 1
ATOM 903 C CA . ALA A 1 119 ? 8.860 7.544 -26.052 1.00 66.94 119 ALA A CA 1
ATOM 904 C C . ALA A 1 119 ? 7.615 6.748 -26.429 1.00 66.94 119 ALA A C 1
ATOM 906 O O . ALA A 1 119 ? 7.692 5.781 -27.187 1.00 66.94 119 ALA A O 1
ATOM 907 N N . VAL A 1 120 ? 6.462 7.138 -25.889 1.00 73.81 120 VAL A N 1
ATOM 908 C CA . VAL A 1 120 ? 5.193 6.539 -26.295 1.00 73.81 120 VAL A CA 1
ATOM 909 C C . VAL A 1 120 ? 4.893 7.028 -27.708 1.00 73.81 120 VAL A C 1
ATOM 911 O O . VAL A 1 120 ? 4.392 8.136 -27.904 1.00 73.81 120 VAL A O 1
ATOM 914 N N . ILE A 1 121 ? 5.224 6.208 -28.703 1.00 81.12 121 ILE A N 1
ATOM 915 C CA . ILE A 1 121 ? 4.890 6.468 -30.101 1.00 81.12 121 ILE A CA 1
ATOM 916 C C . ILE A 1 121 ? 3.499 5.894 -30.353 1.00 81.12 121 ILE A C 1
ATOM 918 O O . ILE A 1 121 ? 3.296 4.682 -30.338 1.00 81.12 121 ILE A O 1
ATOM 922 N N . LYS A 1 122 ? 2.523 6.773 -30.588 1.00 80.50 122 LYS A N 1
ATOM 923 C CA . LYS A 1 122 ? 1.214 6.351 -31.090 1.00 80.50 122 LYS A CA 1
ATOM 924 C C . LYS A 1 122 ? 1.375 5.934 -32.550 1.00 80.50 122 LYS A C 1
ATOM 926 O O . LYS A 1 122 ? 1.780 6.747 -33.375 1.00 80.50 122 LYS A O 1
ATOM 931 N N . HIS A 1 123 ? 1.045 4.688 -32.859 1.00 87.81 123 HIS A N 1
ATOM 932 C CA . HIS A 1 123 ? 1.050 4.157 -34.217 1.00 87.81 123 HIS A CA 1
ATOM 933 C C . HIS A 1 123 ? -0.232 3.358 -34.456 1.00 87.81 123 HIS A C 1
ATOM 935 O O . HIS A 1 123 ? -0.752 2.723 -33.538 1.00 87.81 123 HIS A O 1
ATOM 941 N N . SER A 1 124 ? -0.749 3.413 -35.679 1.00 87.88 124 SER A N 1
ATOM 942 C CA . SER A 1 124 ? -1.911 2.633 -36.104 1.00 87.88 124 SER A CA 1
ATOM 943 C C . SER A 1 124 ? -1.428 1.373 -36.809 1.00 87.88 124 SER A C 1
ATOM 945 O O . SER A 1 124 ? -0.503 1.446 -37.612 1.00 87.88 124 SER A O 1
ATOM 947 N N . ALA A 1 125 ? -2.045 0.226 -36.527 1.00 86.81 125 ALA A N 1
ATOM 948 C CA . ALA A 1 125 ? -1.754 -0.994 -37.272 1.00 86.81 125 ALA A CA 1
ATOM 949 C C . ALA A 1 125 ? -2.127 -0.805 -38.755 1.00 86.81 125 ALA A C 1
ATOM 951 O O . ALA A 1 125 ? -3.221 -0.327 -39.056 1.00 86.81 125 ALA A O 1
ATOM 952 N N . GLY A 1 126 ? -1.214 -1.161 -39.661 1.00 87.19 126 GLY A N 1
ATOM 953 C CA . GLY A 1 126 ? -1.505 -1.285 -41.090 1.00 87.19 126 GLY A CA 1
ATOM 954 C C . GLY A 1 126 ? -2.137 -2.639 -41.424 1.00 87.19 126 GLY A C 1
ATOM 955 O O . GLY A 1 126 ? -2.151 -3.550 -40.595 1.00 87.19 126 GLY A O 1
ATOM 956 N N . GLU A 1 127 ? -2.643 -2.784 -42.647 1.00 86.62 127 GLU A N 1
ATOM 957 C CA . GLU A 1 127 ? -3.094 -4.081 -43.157 1.00 86.62 127 GLU A CA 1
ATOM 958 C C . GLU A 1 127 ? -1.896 -4.998 -43.445 1.00 86.62 127 GLU A C 1
ATOM 960 O O . GLU A 1 127 ? -0.863 -4.564 -43.960 1.00 86.62 127 GLU A O 1
ATOM 965 N N . LEU A 1 128 ? -2.034 -6.283 -43.110 1.00 79.62 128 LEU A N 1
ATOM 966 C CA . LEU A 1 128 ? -1.068 -7.313 -43.481 1.00 79.62 128 LEU A CA 1
ATOM 967 C C . LEU A 1 128 ? -1.167 -7.556 -44.988 1.00 79.62 128 LEU A C 1
ATOM 969 O O . LEU A 1 128 ? -2.095 -8.212 -45.459 1.00 79.62 128 LEU A O 1
ATOM 973 N N . VAL A 1 129 ? -0.201 -7.043 -45.744 1.00 79.69 129 VAL A N 1
ATOM 974 C CA . VAL A 1 129 ? -0.054 -7.401 -47.155 1.00 79.69 129 VAL A CA 1
ATOM 975 C C . VAL A 1 129 ? 0.551 -8.802 -47.213 1.00 79.69 129 VAL A C 1
ATOM 977 O O . VAL A 1 129 ? 1.741 -8.987 -46.973 1.00 79.69 129 VAL A O 1
ATOM 980 N N . VAL A 1 130 ? -0.284 -9.803 -47.488 1.00 77.38 130 VAL A N 1
ATOM 981 C CA . VAL A 1 130 ? 0.180 -11.151 -47.828 1.00 77.38 130 VAL A CA 1
ATOM 982 C C . VAL A 1 130 ? 0.457 -11.155 -49.328 1.00 77.38 130 VAL A C 1
ATOM 984 O O . VAL A 1 130 ? -0.477 -11.152 -50.131 1.00 77.38 130 VAL A O 1
ATOM 987 N N . GLU A 1 131 ? 1.734 -11.098 -49.706 1.00 71.75 131 GLU A N 1
ATOM 988 C CA . GLU A 1 131 ? 2.143 -11.292 -51.100 1.00 71.75 131 GLU A CA 1
ATOM 989 C C . GLU A 1 131 ? 1.748 -12.702 -51.563 1.00 71.75 131 GLU A C 1
ATOM 991 O O . GLU A 1 131 ? 1.864 -13.676 -50.813 1.00 71.75 131 GLU A O 1
ATOM 996 N N . LYS A 1 132 ? 1.205 -12.775 -52.780 1.00 59.78 132 LYS A N 1
ATOM 997 C CA . LYS A 1 132 ? 0.670 -13.989 -53.400 1.00 59.78 132 LYS A CA 1
ATOM 998 C C . LYS A 1 132 ? 1.723 -14.697 -54.238 1.00 59.78 132 LYS A C 1
ATOM 1000 O O . LYS A 1 132 ? 2.488 -13.977 -54.915 1.00 59.78 132 LYS A O 1
#

Foldseek 3Di:
DDDDPLPPPDDLQVVLVVVLVVCCVPQNPPWLVNDPDFDWQWWAFPVPRDIDIDGTDRPSLSVLLQAAAPSRHAFGDDPNTTIHHRCSPCVWPQVVCVVVVNPDDDTDDPDQPPPHDPDPDDDDDDDDPDDD

Sequence (132 aa):
FGLLDLNLRGSGLFGGMKLDARLREHMAGIRFEDLPKPFVCVTTEIRTGHEIWLSGGSLITAMRASYALPGVFEPVSCNGRVLVDGALVNPVPVSVCRAYEQPLVVAVNLHYDLFGRAAVIKHSAGELVVEK

Radius of gyration: 19.92 Å; chains: 1; bounding box: 40×40×71 Å